Protein AF-A0ABD5DFB7-F1 (afdb_monomer)

Structure (mmCIF, N/CA/C/O backbone):
data_AF-A0ABD5DFB7-F1
#
_entry.id   AF-A0ABD5DFB7-F1
#
loop_
_atom_site.group_PDB
_atom_site.id
_atom_site.type_symbol
_atom_site.label_atom_id
_atom_site.label_alt_id
_atom_site.label_comp_id
_atom_site.label_asym_id
_atom_site.label_entity_id
_atom_site.label_seq_id
_atom_site.pdbx_PDB_ins_code
_atom_site.Cartn_x
_atom_site.Cartn_y
_atom_site.Cartn_z
_atom_site.occupancy
_atom_site.B_iso_or_equiv
_atom_site.auth_seq_id
_atom_site.auth_comp_id
_atom_site.auth_asym_id
_atom_site.auth_atom_id
_atom_site.pdbx_PDB_model_num
ATOM 1 N N . VAL A 1 1 ? 8.164 -10.646 3.568 1.00 96.62 1 VAL A N 1
ATOM 2 C CA . VAL A 1 1 ? 7.439 -11.155 4.754 1.00 96.62 1 VAL A CA 1
ATOM 3 C C . VAL A 1 1 ? 5.983 -10.719 4.763 1.00 96.62 1 VAL A C 1
ATOM 5 O O . VAL A 1 1 ? 5.147 -11.590 4.908 1.00 96.62 1 VAL A O 1
ATOM 8 N N . LEU A 1 2 ? 5.650 -9.433 4.547 1.00 98.50 2 LEU A N 1
ATOM 9 C CA . LEU A 1 2 ? 4.243 -8.994 4.498 1.00 98.50 2 LEU A CA 1
ATOM 10 C C . LEU A 1 2 ? 3.394 -9.777 3.491 1.00 98.50 2 LEU A C 1
ATOM 12 O O . LEU A 1 2 ? 2.259 -10.087 3.807 1.00 98.50 2 LEU A O 1
ATOM 16 N N . ALA A 1 3 ? 3.952 -10.140 2.331 1.00 98.69 3 ALA A N 1
ATOM 17 C CA . ALA A 1 3 ? 3.268 -10.964 1.334 1.00 98.69 3 ALA A CA 1
ATOM 18 C C . ALA A 1 3 ? 2.626 -12.231 1.935 1.00 98.69 3 ALA A C 1
ATOM 20 O O . ALA A 1 3 ? 1.446 -12.466 1.710 1.00 98.69 3 ALA A O 1
ATOM 21 N N . ASP A 1 4 ? 3.359 -12.992 2.753 1.00 98.69 4 ASP A N 1
ATOM 22 C CA . ASP A 1 4 ? 2.832 -14.210 3.387 1.00 98.69 4 ASP A CA 1
ATOM 23 C C . ASP A 1 4 ? 1.704 -13.886 4.380 1.00 98.69 4 ASP A C 1
ATOM 25 O O . ASP A 1 4 ? 0.659 -14.529 4.377 1.00 98.69 4 ASP A O 1
ATOM 29 N N . GLY A 1 5 ? 1.872 -12.830 5.184 1.00 98.69 5 GLY A N 1
ATOM 30 C CA . GLY A 1 5 ? 0.836 -12.382 6.118 1.00 98.69 5 GLY A CA 1
ATOM 31 C C . GLY A 1 5 ? -0.421 -11.845 5.424 1.00 98.69 5 GLY A C 1
ATOM 32 O O . GLY A 1 5 ? -1.527 -12.064 5.910 1.00 98.69 5 GLY A O 1
ATOM 33 N N . LEU A 1 6 ? -0.271 -11.171 4.280 1.00 98.81 6 LEU A N 1
ATOM 34 C CA . LEU A 1 6 ? -1.382 -10.671 3.467 1.00 98.81 6 LEU A CA 1
ATOM 35 C C . LEU A 1 6 ? -2.148 -11.817 2.800 1.00 98.81 6 LEU A C 1
ATOM 37 O O . LEU A 1 6 ? -3.376 -11.767 2.769 1.00 98.81 6 LEU A O 1
ATOM 41 N N . ILE A 1 7 ? -1.454 -12.872 2.355 1.00 98.81 7 ILE A N 1
ATOM 42 C CA . ILE A 1 7 ? -2.091 -14.105 1.869 1.00 98.81 7 ILE A CA 1
ATOM 43 C C . ILE A 1 7 ? -2.947 -14.723 2.980 1.00 98.81 7 ILE A C 1
ATOM 45 O O . ILE A 1 7 ? -4.131 -14.995 2.764 1.00 98.81 7 ILE A O 1
ATOM 49 N N . ASP A 1 8 ? -2.384 -14.888 4.180 1.00 98.75 8 ASP A N 1
ATOM 50 C CA . ASP A 1 8 ? -3.099 -15.455 5.328 1.00 98.75 8 ASP A CA 1
ATOM 51 C C . ASP A 1 8 ? -4.298 -14.589 5.745 1.00 98.75 8 ASP A C 1
ATOM 53 O O . ASP A 1 8 ? -5.380 -15.117 6.017 1.00 98.75 8 ASP A O 1
ATOM 57 N N . ALA A 1 9 ? -4.135 -13.262 5.755 1.00 98.62 9 ALA A N 1
ATOM 58 C CA . ALA A 1 9 ? -5.211 -12.321 6.048 1.00 98.62 9 ALA A CA 1
ATOM 59 C C . ALA A 1 9 ? -6.323 -12.394 4.994 1.00 98.62 9 ALA A C 1
ATOM 61 O O . ALA A 1 9 ? -7.502 -12.481 5.340 1.00 98.62 9 ALA A O 1
ATOM 62 N N . SER A 1 10 ? -5.961 -12.421 3.709 1.00 98.31 10 SER A N 1
ATOM 63 C CA . SER A 1 10 ? -6.909 -12.519 2.599 1.00 98.31 10 SER A CA 1
ATOM 64 C C . SER A 1 10 ? -7.700 -13.828 2.639 1.00 98.31 10 SER A C 1
ATOM 66 O O . SER A 1 10 ? -8.906 -13.826 2.386 1.00 98.31 10 SER A O 1
ATOM 68 N N . ALA A 1 11 ? -7.067 -14.936 3.039 1.00 98.38 11 ALA A N 1
ATOM 69 C CA . ALA A 1 11 ? -7.721 -16.237 3.168 1.00 98.38 11 ALA A CA 1
ATOM 70 C C . ALA A 1 11 ? -8.872 -16.246 4.195 1.00 98.38 11 ALA A C 1
ATOM 72 O O . ALA A 1 11 ? -9.802 -17.045 4.063 1.00 98.38 11 ALA A O 1
ATOM 73 N N . GLN A 1 12 ? -8.857 -15.340 5.182 1.00 98.38 12 GLN 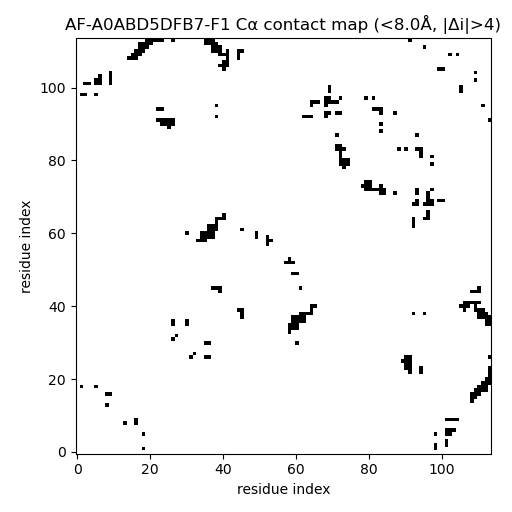A N 1
ATOM 74 C CA . GLN A 1 12 ? -9.945 -15.191 6.158 1.00 98.38 12 GLN A CA 1
ATOM 75 C C . GLN A 1 12 ? -11.182 -14.479 5.592 1.00 98.38 12 GLN A C 1
ATOM 77 O O . GLN A 1 12 ? -12.217 -14.447 6.258 1.00 98.38 12 GLN A O 1
ATOM 82 N N . LYS A 1 13 ? -11.094 -13.904 4.383 1.00 97.38 13 LYS A N 1
ATOM 83 C CA . LYS A 1 13 ? -12.142 -13.078 3.758 1.00 97.38 13 LYS A CA 1
ATOM 84 C C . LYS A 1 13 ? -12.712 -12.007 4.709 1.00 97.38 13 LYS A C 1
ATOM 86 O O . LYS A 1 13 ? -13.933 -11.929 4.870 1.00 97.38 13 LYS A O 1
ATOM 91 N N . PRO A 1 14 ? -11.857 -11.214 5.382 1.00 98.06 14 PRO A N 1
ATOM 92 C CA . PRO A 1 14 ? -12.323 -10.193 6.307 1.00 98.06 14 PRO A CA 1
ATOM 93 C C . PRO A 1 14 ? -12.992 -9.040 5.549 1.00 98.06 14 PRO A C 1
ATOM 95 O O . PRO A 1 14 ? -12.770 -8.844 4.356 1.00 98.06 14 PRO A O 1
ATOM 98 N N . GLU A 1 15 ? -13.773 -8.234 6.266 1.00 96.81 15 GLU A N 1
ATOM 99 C CA . GLU A 1 15 ? -14.295 -6.967 5.731 1.00 96.81 15 GLU A CA 1
ATOM 100 C C . GLU A 1 15 ? -13.171 -5.942 5.492 1.00 96.81 15 GLU A C 1
ATOM 102 O O . GLU A 1 15 ? -13.272 -5.096 4.607 1.00 96.81 15 GLU A O 1
ATOM 107 N N . LEU A 1 16 ? -12.102 -6.014 6.293 1.00 98.19 16 LEU A N 1
ATOM 108 C CA . LEU A 1 16 ? -11.024 -5.035 6.323 1.00 98.19 16 LEU A CA 1
ATOM 109 C C . LEU A 1 16 ? -9.676 -5.701 6.627 1.00 98.19 16 LEU A C 1
ATOM 111 O O . LEU A 1 16 ? -9.550 -6.448 7.596 1.00 98.19 16 LEU A O 1
ATOM 115 N N . ILE A 1 17 ? -8.664 -5.365 5.831 1.00 98.81 17 ILE A N 1
ATOM 116 C CA . ILE A 1 17 ? -7.249 -5.679 6.035 1.00 98.81 17 ILE A CA 1
ATOM 117 C C . ILE A 1 17 ? -6.494 -4.360 6.202 1.00 98.81 17 ILE A C 1
ATOM 119 O O . ILE A 1 17 ? -6.581 -3.476 5.351 1.00 98.81 17 ILE A O 1
ATOM 123 N N . ILE A 1 18 ? -5.735 -4.238 7.288 1.00 98.81 18 ILE A N 1
ATOM 124 C CA . ILE A 1 18 ? -4.797 -3.134 7.506 1.00 98.81 18 ILE A CA 1
ATOM 125 C C . ILE A 1 18 ? -3.430 -3.750 7.761 1.00 98.81 18 ILE A C 1
ATOM 127 O O . ILE A 1 18 ? -3.281 -4.543 8.693 1.00 98.81 18 ILE A O 1
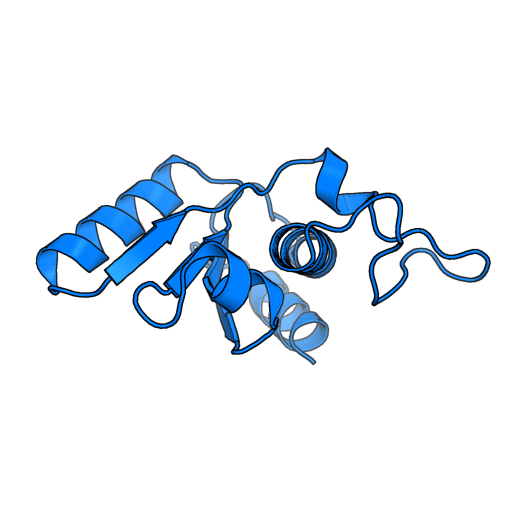ATOM 131 N N . ASP A 1 19 ? -2.443 -3.375 6.959 1.00 98.81 19 ASP A N 1
ATOM 132 C CA . ASP A 1 19 ? -1.046 -3.697 7.217 1.00 98.81 19 ASP A CA 1
ATOM 133 C C . ASP A 1 19 ? -0.222 -2.424 7.438 1.00 98.81 19 ASP A C 1
ATOM 135 O O . ASP A 1 19 ? -0.537 -1.355 6.913 1.00 98.81 19 ASP A O 1
ATOM 139 N N . ALA A 1 20 ? 0.811 -2.541 8.271 1.00 98.69 20 ALA A N 1
ATOM 140 C CA . ALA A 1 20 ? 1.692 -1.442 8.636 1.00 98.69 20 ALA A CA 1
ATOM 141 C C . ALA A 1 20 ? 3.144 -1.923 8.667 1.00 98.69 20 ALA A C 1
ATOM 143 O O . ALA A 1 20 ? 3.445 -2.958 9.274 1.00 98.69 20 ALA A O 1
ATOM 144 N N . ALA A 1 21 ? 4.052 -1.181 8.038 1.00 98.19 21 ALA A N 1
ATOM 145 C CA . ALA A 1 21 ? 5.474 -1.495 8.055 1.00 98.19 21 ALA A CA 1
ATOM 146 C C . ALA A 1 21 ? 6.320 -0.271 7.734 1.00 98.19 21 ALA A C 1
ATOM 148 O O . ALA A 1 21 ? 6.024 0.426 6.784 1.00 98.19 21 ALA A O 1
ATOM 149 N N . THR A 1 22 ? 7.449 -0.108 8.427 1.00 97.50 22 THR A N 1
ATOM 150 C CA . THR A 1 22 ? 8.486 0.887 8.106 1.00 97.50 22 THR A CA 1
ATOM 151 C C . THR A 1 22 ? 9.253 0.494 6.836 1.00 97.50 22 THR A C 1
ATOM 153 O O . THR A 1 22 ? 10.433 0.132 6.873 1.00 97.5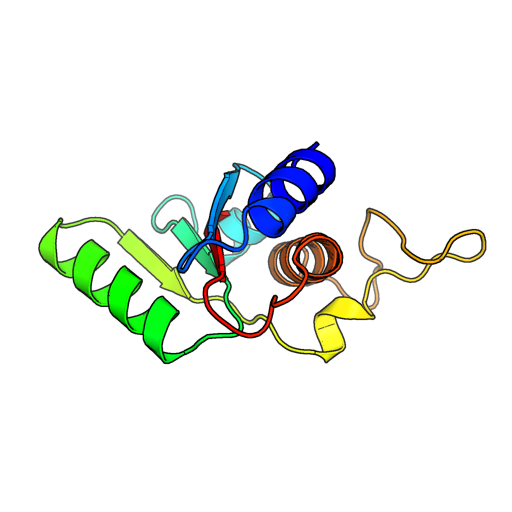0 22 THR A O 1
ATOM 156 N N . LEU A 1 23 ? 8.553 0.481 5.705 1.00 94.25 23 LEU A N 1
ATOM 157 C CA . LEU A 1 23 ? 8.910 -0.304 4.532 1.00 94.25 23 LEU A CA 1
ATOM 158 C C . LEU A 1 23 ? 9.913 0.418 3.637 1.00 94.25 23 LEU A C 1
ATOM 160 O O . LEU A 1 23 ? 10.876 -0.204 3.177 1.00 94.25 23 LEU A O 1
ATOM 164 N N . THR A 1 24 ? 9.722 1.715 3.383 1.00 95.88 24 THR A N 1
ATOM 165 C CA . THR A 1 24 ? 10.543 2.442 2.411 1.00 95.88 24 THR A CA 1
ATOM 166 C C . THR A 1 24 ? 11.147 3.743 2.941 1.00 95.88 24 THR A C 1
ATOM 168 O O . THR A 1 24 ? 10.569 4.516 3.699 1.00 95.88 24 THR A O 1
ATOM 171 N N . GLY A 1 25 ? 12.357 4.058 2.466 1.00 96.31 25 GLY A N 1
ATOM 172 C CA . GLY A 1 25 ? 12.918 5.407 2.611 1.00 96.31 25 GLY A CA 1
ATOM 173 C C . GLY A 1 25 ? 12.206 6.452 1.738 1.00 96.31 25 GLY A C 1
ATOM 174 O O . GLY A 1 25 ? 12.328 7.653 1.987 1.00 96.31 25 GLY A O 1
ATOM 175 N N . ALA A 1 26 ? 11.466 6.006 0.719 1.00 97.81 26 ALA A N 1
ATOM 176 C CA . ALA A 1 26 ? 10.754 6.870 -0.213 1.00 97.81 26 ALA A CA 1
ATOM 177 C C . ALA A 1 26 ? 9.562 7.572 0.454 1.00 97.81 26 ALA A C 1
ATOM 179 O O . ALA A 1 26 ? 9.389 8.768 0.228 1.00 97.81 26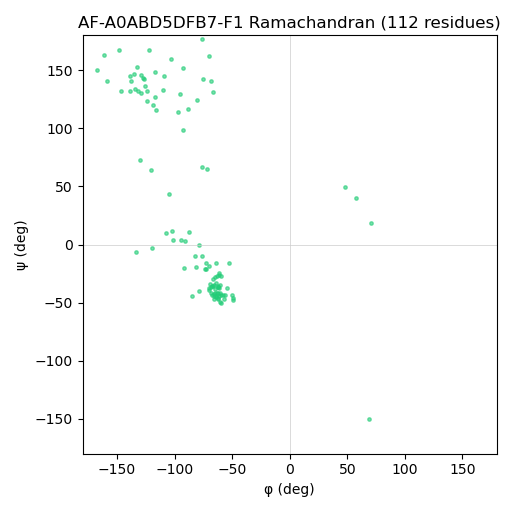 ALA A O 1
ATOM 180 N N . ALA A 1 27 ? 8.815 6.886 1.328 1.00 97.81 27 ALA A N 1
ATOM 181 C CA . ALA A 1 27 ? 7.752 7.504 2.126 1.00 97.81 27 ALA A CA 1
ATOM 182 C C . ALA A 1 27 ? 8.291 8.676 2.963 1.00 97.81 27 ALA A C 1
ATOM 184 O O . ALA A 1 27 ? 7.780 9.791 2.874 1.00 97.81 27 ALA A O 1
ATOM 185 N N . LYS A 1 28 ? 9.426 8.477 3.647 1.00 97.88 28 LYS A N 1
ATOM 186 C CA . LYS A 1 28 ? 10.102 9.547 4.405 1.00 97.88 28 LYS A CA 1
ATOM 187 C C . LYS A 1 28 ? 10.614 10.690 3.535 1.00 97.88 28 LYS A C 1
ATOM 189 O O . LYS A 1 28 ? 10.638 11.836 3.963 1.00 97.88 28 LYS A O 1
ATOM 194 N N . THR A 1 29 ? 11.039 10.397 2.309 1.00 98.31 29 THR A N 1
ATOM 195 C CA . THR A 1 29 ? 11.459 11.441 1.361 1.00 98.31 29 THR A CA 1
ATOM 196 C C . THR A 1 29 ? 10.264 12.278 0.896 1.00 98.31 29 THR A C 1
ATOM 198 O O . THR A 1 29 ? 10.414 13.474 0.669 1.00 98.31 29 THR A O 1
ATOM 201 N N . ALA A 1 30 ? 9.082 11.669 0.770 1.00 98.12 30 ALA A N 1
ATOM 202 C CA . ALA A 1 30 ? 7.857 12.349 0.360 1.00 98.12 30 ALA A CA 1
ATOM 203 C C . ALA A 1 30 ? 7.202 13.151 1.496 1.00 98.12 30 ALA A C 1
ATOM 205 O O . ALA A 1 30 ? 6.701 14.246 1.249 1.00 98.12 30 ALA A O 1
ATOM 206 N N . LEU A 1 31 ? 7.192 12.609 2.717 1.00 98.44 31 LEU A N 1
ATOM 207 C CA . LEU A 1 31 ? 6.376 13.113 3.830 1.00 98.44 31 LEU A CA 1
ATOM 208 C C . LEU A 1 31 ? 7.181 13.577 5.053 1.00 98.44 31 LEU A C 1
ATOM 210 O O . LEU A 1 31 ? 6.598 14.056 6.024 1.00 98.44 31 LEU A O 1
ATOM 214 N N . GLY A 1 32 ? 8.506 13.431 5.036 1.00 98.12 32 GLY A N 1
ATOM 215 C CA . GLY A 1 32 ? 9.329 13.614 6.229 1.00 98.12 32 GLY A CA 1
ATOM 216 C C . GLY A 1 32 ? 9.090 12.505 7.255 1.00 98.12 32 GLY A C 1
ATOM 217 O O . GLY A 1 32 ? 8.764 11.374 6.906 1.00 98.12 32 GLY A O 1
ATOM 218 N N . ASN A 1 33 ? 9.260 12.836 8.534 1.00 97.81 33 ASN A N 1
ATOM 219 C CA . ASN A 1 33 ? 8.832 11.972 9.644 1.00 97.81 33 ASN A CA 1
ATOM 220 C C . ASN A 1 33 ? 7.516 12.474 10.261 1.00 97.81 33 ASN A C 1
ATOM 222 O O . ASN A 1 33 ? 7.152 12.058 11.357 1.00 97.81 33 ASN A O 1
ATOM 226 N N . ASP A 1 34 ? 6.857 13.418 9.588 1.00 98.12 34 ASP A N 1
ATOM 227 C CA . ASP A 1 34 ? 5.745 14.187 10.135 1.00 98.12 34 ASP A CA 1
ATOM 228 C C . ASP A 1 34 ? 4.387 13.535 9.840 1.00 98.12 34 ASP A C 1
ATOM 230 O O . ASP A 1 34 ? 3.422 13.834 10.534 1.00 98.12 34 ASP A O 1
ATOM 234 N N . TYR A 1 35 ? 4.308 12.646 8.838 1.00 98.75 35 TYR A N 1
ATOM 235 C CA . TYR A 1 35 ? 3.093 11.916 8.458 1.00 98.75 35 TYR A CA 1
ATOM 236 C C . TYR A 1 35 ? 3.399 10.451 8.129 1.00 98.75 35 TYR A C 1
ATOM 238 O O . TYR A 1 35 ? 4.411 10.152 7.493 1.00 98.75 35 TYR A O 1
ATOM 246 N N . HIS A 1 36 ? 2.471 9.556 8.467 1.00 98.81 36 HIS A N 1
ATOM 247 C CA . HIS A 1 36 ? 2.419 8.202 7.915 1.00 98.81 36 HIS A CA 1
ATOM 248 C C . HIS A 1 36 ? 1.887 8.208 6.476 1.00 98.81 36 HIS A C 1
ATOM 250 O O . HIS A 1 36 ? 0.959 8.962 6.154 1.00 98.81 36 HIS A O 1
ATOM 256 N N . ALA A 1 37 ? 2.441 7.355 5.611 1.00 98.88 37 ALA A N 1
ATOM 257 C CA . ALA A 1 37 ? 1.985 7.240 4.231 1.00 98.88 37 ALA A CA 1
ATOM 258 C C . ALA A 1 37 ? 0.843 6.225 4.116 1.00 98.88 37 ALA A C 1
ATOM 260 O O . ALA A 1 37 ? 1.026 5.035 4.351 1.00 98.88 37 ALA A O 1
ATOM 261 N N . LEU A 1 38 ? -0.336 6.696 3.708 1.00 98.94 38 LEU A N 1
ATOM 262 C CA . LEU A 1 38 ? -1.507 5.855 3.463 1.00 98.94 38 LEU A CA 1
ATOM 263 C C . LEU A 1 38 ? -1.614 5.480 1.981 1.00 98.94 38 LEU A C 1
ATOM 265 O O . LEU A 1 38 ? -1.654 6.361 1.118 1.00 98.94 38 LEU A O 1
ATOM 269 N N . PHE A 1 39 ? -1.784 4.190 1.699 1.00 98.94 39 PHE A N 1
ATOM 270 C CA . PHE A 1 39 ? -2.060 3.659 0.366 1.00 98.94 39 PHE A CA 1
ATOM 271 C C . PHE A 1 39 ? -3.322 2.796 0.370 1.00 98.94 39 PHE A C 1
ATOM 273 O O . PHE A 1 39 ? -3.534 1.978 1.262 1.00 98.94 39 PHE A O 1
ATOM 280 N N . SER A 1 40 ? -4.167 2.974 -0.646 1.00 98.81 40 SER A N 1
ATOM 281 C CA . SER A 1 40 ? -5.338 2.126 -0.886 1.00 98.81 40 SER A CA 1
ATOM 282 C C . SER A 1 40 ? -5.925 2.385 -2.271 1.00 98.81 40 SER A C 1
ATOM 284 O O . SER A 1 40 ? -5.857 3.518 -2.763 1.00 98.81 40 SER A O 1
ATOM 286 N N . PHE A 1 41 ? -6.540 1.358 -2.856 1.00 98.75 41 PHE A N 1
ATOM 287 C CA . PHE A 1 41 ? -7.443 1.481 -4.005 1.00 98.75 41 PHE A CA 1
ATOM 288 C C . PHE A 1 41 ? -8.871 1.892 -3.595 1.00 98.75 41 PHE A C 1
ATOM 290 O O . PHE A 1 41 ? -9.623 2.399 -4.423 1.00 98.75 41 PHE A O 1
ATOM 297 N N . ASP A 1 42 ? -9.236 1.713 -2.324 1.00 98.62 42 ASP A N 1
ATOM 298 C CA . ASP A 1 42 ? -10.565 1.996 -1.786 1.00 98.62 42 ASP A CA 1
ATOM 299 C C . ASP A 1 42 ? -10.623 3.425 -1.226 1.00 98.62 42 ASP A C 1
ATOM 301 O O . ASP A 1 42 ? -10.187 3.714 -0.107 1.00 98.62 42 ASP A O 1
ATOM 305 N N . ASP A 1 43 ? -11.163 4.349 -2.023 1.00 98.56 43 ASP A N 1
ATOM 306 C CA . ASP A 1 43 ? -11.278 5.762 -1.649 1.00 98.56 43 ASP A CA 1
ATOM 307 C C . ASP A 1 43 ? -12.148 5.984 -0.408 1.00 98.56 43 ASP A C 1
ATOM 309 O O . ASP A 1 43 ? -11.845 6.850 0.419 1.00 98.56 43 ASP A O 1
ATOM 313 N N . ALA A 1 44 ? -13.231 5.218 -0.263 1.00 98.50 44 ALA A N 1
ATOM 314 C CA . ALA A 1 44 ? -14.141 5.367 0.864 1.00 98.50 44 ALA A CA 1
ATOM 315 C C . ALA A 1 44 ? -13.447 4.951 2.163 1.00 98.50 44 ALA A C 1
ATOM 317 O O . ALA A 1 44 ? -13.529 5.656 3.172 1.00 98.50 44 ALA A O 1
ATOM 318 N N . LEU A 1 45 ? -12.719 3.838 2.126 1.00 98.38 45 LEU A N 1
ATOM 319 C CA . LEU A 1 45 ? -11.963 3.341 3.264 1.00 98.38 45 LEU A CA 1
ATOM 320 C C . LEU A 1 45 ? -10.769 4.238 3.615 1.00 98.38 45 LEU A C 1
ATOM 322 O O . LEU A 1 45 ? -10.557 4.531 4.792 1.00 98.38 45 LEU A O 1
ATOM 326 N N . ALA A 1 46 ? -10.035 4.738 2.619 1.00 98.75 46 ALA A N 1
ATOM 327 C CA . ALA A 1 46 ? -8.939 5.674 2.854 1.00 98.75 46 ALA A CA 1
ATOM 328 C C . ALA A 1 46 ? -9.431 6.955 3.547 1.00 98.75 46 ALA A C 1
ATOM 330 O O . ALA A 1 46 ? -8.834 7.405 4.523 1.00 98.75 46 ALA A O 1
ATOM 331 N N . ASN A 1 47 ? -10.565 7.506 3.103 1.00 98.75 47 ASN A N 1
ATOM 332 C CA . ASN A 1 47 ? -11.168 8.684 3.728 1.00 98.75 47 ASN A CA 1
ATOM 333 C C . ASN A 1 47 ? -11.654 8.409 5.158 1.00 98.75 47 ASN A C 1
ATOM 335 O O . ASN A 1 47 ? -11.540 9.286 6.013 1.00 98.75 47 ASN A O 1
ATOM 339 N N . ARG A 1 48 ? -12.153 7.196 5.444 1.00 98.75 48 ARG A N 1
ATOM 340 C CA . ARG A 1 48 ? -12.492 6.784 6.817 1.00 98.75 48 ARG A CA 1
ATOM 341 C C . ARG A 1 48 ? -11.262 6.797 7.722 1.00 98.75 48 ARG A C 1
ATOM 343 O O . ARG A 1 48 ? -11.357 7.334 8.821 1.00 98.75 48 ARG A O 1
ATOM 350 N N . LEU A 1 49 ? -10.120 6.274 7.263 1.00 98.75 49 LEU A N 1
ATOM 351 C CA . LEU A 1 49 ? -8.884 6.313 8.051 1.00 98.75 49 LEU A CA 1
ATOM 352 C C . LEU A 1 49 ? -8.410 7.750 8.281 1.00 98.75 49 LEU A C 1
ATOM 354 O O . LEU A 1 49 ? -8.073 8.094 9.407 1.00 98.75 49 LEU A O 1
ATOM 358 N N . LEU A 1 50 ? -8.424 8.607 7.255 1.00 98.81 50 LEU A N 1
ATOM 359 C CA . LEU A 1 50 ? -8.012 10.010 7.406 1.00 98.81 50 LEU A CA 1
ATOM 360 C C . LEU A 1 50 ? -8.913 10.781 8.383 1.00 98.81 50 LEU A C 1
ATOM 362 O O . LEU A 1 50 ? -8.422 11.598 9.159 1.00 98.81 50 LEU A O 1
ATOM 366 N N . ALA A 1 51 ? -10.218 10.495 8.390 1.00 98.81 51 ALA A N 1
ATOM 367 C CA . ALA A 1 51 ? -11.139 11.056 9.374 1.00 98.81 51 ALA A CA 1
ATOM 368 C C . ALA A 1 51 ? -10.820 10.572 10.800 1.00 98.81 51 ALA A C 1
ATOM 370 O O . ALA A 1 51 ? -10.833 11.375 11.733 1.00 98.81 51 ALA A O 1
ATOM 371 N N . SER A 1 52 ? -10.496 9.284 10.971 1.00 98.81 52 SER A N 1
ATOM 372 C CA . SER A 1 52 ? -10.040 8.738 12.255 1.00 98.81 52 SER A CA 1
ATOM 373 C C . SER A 1 52 ? -8.731 9.379 12.713 1.00 98.81 52 SER A C 1
ATOM 375 O O . SER A 1 52 ? -8.657 9.843 13.843 1.00 98.81 52 SER A O 1
ATOM 377 N N . ALA A 1 53 ? -7.739 9.499 11.830 1.00 98.69 53 ALA A N 1
ATOM 378 C CA . ALA A 1 53 ? -6.466 10.152 12.124 1.00 98.69 53 ALA A CA 1
ATOM 379 C C . ALA A 1 53 ? -6.667 11.598 12.610 1.00 98.69 53 ALA A C 1
ATOM 381 O O . ALA A 1 53 ? -6.096 12.008 13.618 1.00 98.69 53 ALA A O 1
ATOM 382 N N . GLN A 1 54 ? -7.557 12.354 11.957 1.00 98.50 54 GLN A N 1
ATOM 383 C CA . GLN A 1 54 ? -7.901 13.708 12.390 1.00 98.50 54 GLN A CA 1
ATOM 384 C C . GLN A 1 54 ? -8.560 13.737 13.779 1.00 98.50 54 GLN A C 1
ATOM 386 O O . GLN A 1 54 ? -8.250 14.620 14.577 1.00 98.50 54 GLN A O 1
ATOM 391 N N . ALA A 1 55 ? -9.472 12.804 14.068 1.00 98.75 55 ALA A N 1
ATOM 392 C CA . ALA A 1 55 ? -10.153 12.724 15.361 1.00 98.75 55 ALA A CA 1
ATOM 393 C C . ALA A 1 55 ? -9.200 12.345 16.508 1.00 98.75 55 ALA A C 1
ATOM 395 O O . ALA A 1 55 ? -9.333 12.877 17.609 1.00 98.75 55 ALA A O 1
ATOM 396 N N . GLU A 1 56 ? -8.222 11.481 16.229 1.00 98.75 56 GLU A N 1
ATOM 397 C CA . GLU A 1 56 ? -7.228 10.996 17.196 1.00 98.75 56 GLU A CA 1
ATOM 398 C C . GLU A 1 56 ? -5.953 11.856 17.248 1.00 98.75 56 GLU A C 1
ATOM 400 O O . GLU A 1 56 ? -5.031 11.567 18.009 1.00 98.75 56 GLU A O 1
ATOM 405 N N . ASN A 1 57 ? -5.902 12.952 16.481 1.00 98.31 57 ASN A N 1
ATOM 406 C CA . ASN A 1 57 ? -4.751 13.854 16.397 1.00 98.31 57 ASN A CA 1
ATOM 407 C C . ASN A 1 57 ? -3.448 13.142 15.959 1.00 98.31 57 ASN A C 1
ATOM 409 O O . ASN A 1 57 ? -2.359 13.445 16.452 1.00 98.31 57 ASN A O 1
ATOM 413 N N . GLU A 1 58 ? -3.567 12.219 15.002 1.00 98.62 58 GLU A N 1
ATOM 414 C CA . GLU A 1 58 ? -2.454 11.543 14.331 1.00 98.62 58 GLU A CA 1
ATOM 415 C C . GLU A 1 58 ? -2.311 12.022 12.880 1.00 98.62 58 GLU A C 1
ATOM 417 O O . GLU A 1 58 ? -3.286 12.328 12.190 1.00 98.62 58 GLU A O 1
ATOM 422 N N . ALA A 1 59 ? -1.073 12.098 12.394 1.00 98.56 59 ALA A N 1
ATOM 423 C CA . ALA A 1 59 ? -0.765 12.663 11.088 1.00 98.56 59 ALA A CA 1
ATOM 424 C C . ALA A 1 59 ? -0.628 11.568 10.019 1.00 98.56 59 ALA A C 1
ATOM 426 O O . ALA A 1 59 ? 0.306 10.768 10.032 1.00 98.56 59 ALA A O 1
ATOM 427 N N . PHE A 1 60 ? -1.546 11.569 9.053 1.00 98.81 60 PHE A N 1
ATOM 428 C CA . PHE A 1 60 ? -1.529 10.684 7.888 1.00 98.81 60 PHE A CA 1
ATOM 429 C C . PHE A 1 60 ? -1.662 11.495 6.602 1.00 98.81 60 PHE A C 1
ATOM 431 O O . PHE A 1 60 ? -2.418 12.466 6.545 1.00 98.81 60 PHE A O 1
ATOM 438 N N . TRP A 1 61 ? -0.963 11.073 5.550 1.00 98.88 61 TRP A N 1
ATOM 439 C CA . TRP A 1 61 ? -1.126 11.626 4.211 1.00 98.88 61 TRP A CA 1
ATOM 440 C C . TRP A 1 61 ? -1.275 10.508 3.188 1.00 98.88 61 TRP A C 1
ATOM 442 O O . TRP A 1 61 ? -0.498 9.552 3.165 1.00 98.88 61 TRP A O 1
ATOM 452 N N . ARG A 1 62 ? -2.274 10.624 2.310 1.00 98.81 62 ARG A N 1
ATOM 453 C CA . ARG A 1 62 ? -2.508 9.622 1.268 1.00 98.81 62 ARG A CA 1
ATOM 454 C C . ARG A 1 62 ? -1.562 9.837 0.092 1.00 98.81 62 ARG A C 1
ATOM 456 O O . ARG A 1 62 ? -1.551 10.911 -0.509 1.00 98.81 62 ARG A O 1
ATOM 463 N N . LEU A 1 63 ? -0.804 8.801 -0.256 1.00 98.88 63 LEU A N 1
ATOM 464 C CA . LEU A 1 63 ? 0.053 8.768 -1.438 1.00 98.88 63 LEU A CA 1
ATOM 465 C C . LEU A 1 63 ? -0.589 7.936 -2.566 1.00 98.88 63 LEU A C 1
ATOM 467 O O . LEU A 1 63 ? -1.495 7.136 -2.315 1.00 98.88 63 LEU A O 1
ATOM 471 N N . PRO A 1 64 ? -0.169 8.128 -3.833 1.00 98.69 64 PRO A N 1
ATOM 472 C CA . PRO A 1 64 ? -0.800 7.455 -4.964 1.00 98.69 64 PRO A CA 1
ATOM 473 C C . PRO A 1 64 ? -0.580 5.937 -4.951 1.00 98.69 64 PRO A C 1
ATOM 475 O O . PRO A 1 64 ? 0.555 5.468 -4.872 1.00 98.69 64 PRO A O 1
ATOM 478 N N . LEU A 1 65 ? -1.665 5.185 -5.134 1.00 98.81 65 LEU A N 1
ATOM 479 C CA . LEU A 1 65 ? -1.682 3.773 -5.515 1.00 98.81 65 LEU A CA 1
ATOM 480 C C . LEU A 1 65 ? -2.733 3.605 -6.616 1.00 98.81 65 LEU A C 1
ATOM 482 O O . LEU A 1 65 ? -3.816 4.172 -6.542 1.00 98.81 65 LEU A O 1
ATOM 486 N N . ALA A 1 66 ? -2.380 2.888 -7.675 1.00 98.62 66 ALA A N 1
ATOM 487 C CA . ALA A 1 66 ? -3.187 2.750 -8.883 1.00 98.62 66 ALA A CA 1
ATOM 488 C C . ALA A 1 66 ? -2.720 1.526 -9.672 1.00 98.62 66 ALA A C 1
ATOM 490 O O . ALA A 1 66 ? -1.587 1.078 -9.485 1.00 98.62 66 ALA A O 1
ATOM 491 N N . GLU A 1 67 ? -3.548 1.046 -10.601 1.00 98.56 67 GLU A N 1
ATOM 492 C CA . GLU A 1 67 ? -3.310 -0.187 -11.366 1.00 98.56 67 GLU A CA 1
ATOM 493 C C . GLU A 1 67 ? -1.926 -0.260 -12.006 1.00 98.56 67 GLU A C 1
ATOM 495 O O . GLU A 1 67 ? -1.239 -1.274 -11.922 1.00 98.56 67 GLU A O 1
ATOM 500 N N . PHE A 1 68 ? -1.464 0.836 -12.604 1.00 98.31 68 PHE A N 1
ATOM 501 C CA . PHE A 1 68 ? -0.175 0.836 -13.282 1.00 98.31 68 PHE A CA 1
ATOM 502 C C . PHE A 1 68 ? 1.003 0.580 -12.329 1.00 98.31 68 PHE A C 1
ATOM 504 O O . PHE A 1 68 ? 1.995 0.010 -12.770 1.00 98.31 68 PHE A O 1
ATOM 511 N N . HIS A 1 69 ? 0.898 0.913 -11.035 1.00 98.56 69 HIS A N 1
ATOM 512 C CA . HIS A 1 69 ? 1.956 0.648 -10.053 1.00 98.56 69 HIS A CA 1
ATOM 513 C C . HIS A 1 69 ? 2.196 -0.854 -9.846 1.00 98.56 69 HIS A C 1
ATOM 515 O O . HIS A 1 69 ? 3.327 -1.256 -9.583 1.00 98.56 69 HIS A O 1
ATOM 521 N N . ARG A 1 70 ? 1.173 -1.700 -10.046 1.00 98.56 70 ARG A N 1
ATOM 522 C CA . ARG A 1 70 ? 1.292 -3.170 -9.980 1.00 98.56 70 ARG A CA 1
ATOM 523 C C . ARG A 1 70 ? 2.260 -3.730 -11.020 1.00 98.56 70 ARG A C 1
ATOM 525 O O . ARG A 1 70 ? 2.849 -4.782 -10.794 1.00 98.56 70 ARG A O 1
ATOM 532 N N . ASN A 1 71 ? 2.441 -3.013 -12.130 1.00 97.62 71 ASN A N 1
ATOM 533 C CA . ASN A 1 71 ? 3.276 -3.411 -13.265 1.00 97.62 71 ASN A CA 1
ATOM 534 C C . ASN A 1 71 ? 4.646 -2.707 -13.285 1.00 97.62 71 ASN A C 1
ATOM 536 O O . ASN A 1 71 ? 5.418 -2.884 -14.224 1.00 97.62 71 ASN A O 1
ATOM 540 N N . GLN A 1 72 ? 4.968 -1.902 -12.269 1.00 98.25 72 GLN A N 1
ATOM 541 C CA . GLN A 1 72 ? 6.216 -1.128 -12.206 1.00 98.25 72 GLN A CA 1
ATOM 542 C C . GLN A 1 72 ? 7.397 -1.893 -11.581 1.00 98.25 72 GLN A C 1
ATOM 544 O O . GLN A 1 72 ? 8.451 -1.304 -11.335 1.00 98.25 72 GLN A O 1
ATOM 549 N N . LEU A 1 73 ? 7.255 -3.207 -11.364 1.00 97.69 73 LEU A N 1
ATOM 550 C CA . LEU A 1 73 ? 8.305 -4.084 -10.831 1.00 97.69 73 LEU A CA 1
ATOM 551 C C . LEU A 1 73 ? 8.643 -5.227 -11.807 1.00 97.69 73 LEU A C 1
ATOM 553 O O . LEU A 1 73 ? 8.408 -6.397 -11.498 1.00 97.69 73 LEU A O 1
ATOM 557 N N . PRO A 1 74 ? 9.178 -4.916 -13.003 1.00 96.75 74 PRO A N 1
ATOM 558 C CA . PRO A 1 74 ? 9.481 -5.928 -14.007 1.00 96.75 74 PRO A CA 1
ATOM 559 C C . PRO A 1 74 ? 10.642 -6.832 -13.574 1.00 96.75 74 PRO A C 1
ATOM 561 O O . PRO A 1 74 ? 11.659 -6.368 -13.046 1.00 96.75 74 PRO A O 1
ATOM 564 N N . SER A 1 75 ? 10.516 -8.126 -13.865 1.00 97.44 75 SER A N 1
ATOM 565 C CA . SER A 1 75 ? 11.576 -9.127 -13.727 1.00 97.44 75 SER A CA 1
ATOM 566 C C . SER A 1 75 ? 11.758 -9.879 -15.046 1.00 97.44 75 SER A C 1
ATOM 568 O O . SER A 1 75 ? 10.795 -10.163 -15.749 1.00 97.44 75 SER A O 1
ATOM 570 N N . ASN A 1 76 ? 13.006 -10.211 -15.386 1.00 97.88 76 ASN A N 1
ATOM 571 C CA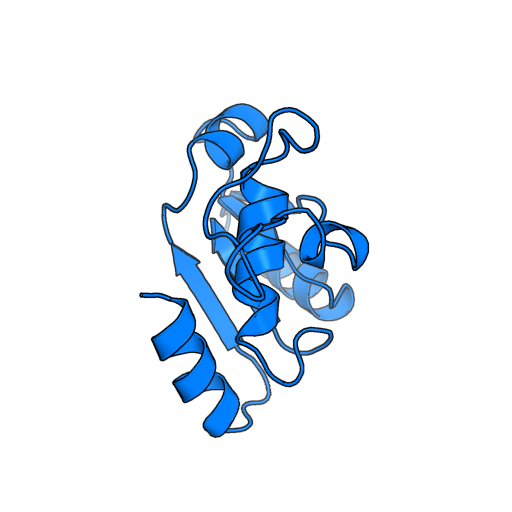 . ASN A 1 76 ? 13.323 -11.010 -16.577 1.00 97.88 76 ASN A CA 1
ATOM 572 C C . ASN A 1 76 ? 13.171 -12.523 -16.338 1.00 97.88 76 ASN A C 1
ATOM 574 O O . ASN A 1 76 ? 13.285 -13.300 -17.283 1.00 97.88 76 ASN A O 1
ATOM 578 N N . PHE A 1 77 ? 12.989 -12.945 -15.082 1.00 98.19 77 PHE A N 1
ATOM 579 C CA . PHE A 1 77 ? 13.094 -14.352 -14.670 1.00 98.19 77 PHE A CA 1
ATOM 580 C C . PHE A 1 77 ? 11.942 -14.833 -13.777 1.00 98.19 77 PHE A C 1
ATOM 582 O O . PHE A 1 77 ? 11.893 -16.014 -13.445 1.00 98.19 77 PHE A O 1
ATOM 589 N N . ALA A 1 78 ? 11.050 -13.938 -13.358 1.00 98.25 78 ALA A N 1
ATOM 590 C CA . ALA A 1 78 ? 9.915 -14.235 -12.490 1.00 98.25 78 ALA A CA 1
ATOM 591 C C . ALA A 1 78 ? 8.749 -13.302 -12.825 1.00 98.25 78 ALA A C 1
ATOM 593 O O . ALA A 1 78 ? 8.949 -12.297 -13.506 1.00 98.25 78 ALA A O 1
ATOM 594 N N . ASP A 1 79 ? 7.560 -13.602 -12.308 1.00 97.81 79 ASP A N 1
ATOM 595 C CA . ASP A 1 79 ? 6.367 -12.782 -12.549 1.00 97.81 79 ASP A CA 1
ATOM 596 C C . ASP A 1 79 ? 6.517 -11.355 -11.998 1.00 97.81 79 ASP A C 1
ATOM 598 O O . ASP A 1 79 ? 6.059 -10.395 -12.613 1.00 97.81 79 ASP A O 1
ATOM 602 N N . LEU A 1 80 ? 7.199 -11.207 -10.856 1.00 97.94 80 LEU A N 1
ATOM 603 C CA . LEU A 1 80 ? 7.414 -9.930 -10.178 1.00 97.94 80 LEU A CA 1
ATOM 604 C C . LEU A 1 80 ? 8.862 -9.785 -9.712 1.00 97.94 80 LEU A C 1
ATOM 606 O O . LEU A 1 80 ? 9.512 -10.750 -9.304 1.00 97.94 80 LEU A O 1
ATOM 610 N N . ASN A 1 81 ? 9.352 -8.550 -9.730 1.00 98.19 81 ASN A N 1
ATOM 611 C CA . ASN A 1 81 ? 10.545 -8.146 -8.996 1.00 98.19 81 ASN A CA 1
ATOM 612 C C . ASN A 1 81 ? 10.146 -7.606 -7.613 1.00 98.19 81 ASN A C 1
ATOM 614 O O . ASN A 1 81 ? 9.058 -7.062 -7.450 1.00 98.19 81 ASN A O 1
ATOM 618 N N . ASN A 1 82 ? 11.021 -7.727 -6.617 1.00 96.62 82 ASN A N 1
ATOM 619 C CA . ASN A 1 82 ? 10.800 -7.160 -5.283 1.00 96.62 82 ASN A CA 1
ATOM 620 C C . ASN A 1 82 ? 11.440 -5.771 -5.107 1.00 96.62 82 ASN A C 1
ATOM 622 O O . ASN A 1 82 ? 11.429 -5.224 -4.007 1.00 96.62 82 ASN A O 1
ATOM 626 N N . THR A 1 83 ? 12.025 -5.213 -6.168 1.00 96.00 83 THR A N 1
ATOM 627 C CA . THR A 1 83 ? 12.600 -3.866 -6.192 1.00 96.00 83 THR A CA 1
ATOM 628 C C . THR A 1 83 ? 12.153 -3.098 -7.436 1.00 96.00 83 THR A C 1
ATOM 630 O O . THR A 1 83 ? 11.835 -3.691 -8.470 1.00 96.00 83 THR A O 1
ATOM 633 N N . GLY A 1 84 ? 12.117 -1.768 -7.327 1.00 92.56 84 GLY A N 1
ATOM 634 C CA . GLY A 1 84 ? 11.799 -0.863 -8.430 1.00 92.56 84 GLY A CA 1
ATOM 635 C C . GLY A 1 84 ? 12.957 -0.688 -9.420 1.00 92.56 84 GLY A C 1
ATOM 636 O O . GLY A 1 84 ? 14.064 -1.194 -9.231 1.00 92.56 84 GLY A O 1
ATOM 637 N N . SER A 1 85 ? 12.707 0.073 -10.487 1.00 95.12 85 SER A N 1
ATOM 638 C CA . SER A 1 85 ? 13.705 0.410 -11.514 1.00 95.12 85 SER A CA 1
ATOM 639 C C . SER A 1 85 ? 13.876 1.925 -11.649 1.00 95.12 85 SER A C 1
ATOM 641 O O . SER A 1 85 ? 13.042 2.693 -11.178 1.00 95.12 85 SER A O 1
ATOM 643 N N . ALA A 1 86 ? 14.921 2.377 -12.350 1.00 95.31 86 ALA A N 1
ATOM 644 C CA . ALA A 1 86 ? 15.144 3.807 -12.592 1.00 95.31 86 ALA A CA 1
ATOM 645 C C . ALA A 1 86 ? 13.984 4.491 -13.347 1.00 95.31 86 ALA A C 1
ATOM 647 O O . ALA A 1 86 ? 13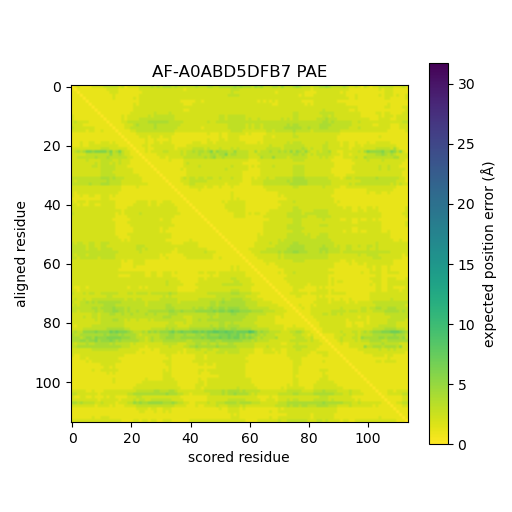.767 5.687 -13.177 1.00 95.31 86 ALA A O 1
ATOM 648 N N . ALA A 1 87 ? 13.225 3.741 -14.156 1.00 97.00 87 ALA A N 1
ATOM 649 C CA . ALA A 1 87 ? 12.049 4.252 -14.859 1.00 97.00 87 ALA A CA 1
ATOM 650 C C . ALA A 1 87 ? 10.848 4.495 -13.924 1.00 97.00 87 ALA A C 1
ATOM 652 O O . ALA A 1 87 ? 9.965 5.284 -14.256 1.00 97.00 87 ALA A O 1
ATOM 653 N N . TYR A 1 88 ? 10.824 3.844 -12.756 1.00 97.00 88 TYR A N 1
ATOM 654 C CA . TYR A 1 88 ? 9.731 3.903 -11.785 1.00 97.00 88 TYR A CA 1
ATOM 655 C C . TYR A 1 88 ? 10.280 4.211 -10.380 1.00 97.00 88 TYR A C 1
ATOM 657 O O . TYR A 1 88 ? 10.327 3.332 -9.521 1.00 97.00 88 TYR A O 1
ATOM 665 N N . PRO A 1 89 ? 10.721 5.459 -10.125 1.00 97.00 89 PRO A N 1
ATOM 666 C CA . PRO A 1 89 ? 11.418 5.820 -8.889 1.00 97.00 89 PRO A CA 1
ATOM 667 C C . PRO A 1 89 ? 10.490 6.033 -7.679 1.00 97.00 89 PRO A C 1
ATOM 669 O O . PRO A 1 89 ? 10.971 6.339 -6.588 1.00 97.00 89 PRO A O 1
ATOM 672 N N . ALA A 1 90 ? 9.169 5.895 -7.843 1.00 98.12 90 ALA A N 1
ATOM 673 C CA . ALA A 1 90 ? 8.175 6.084 -6.785 1.00 98.12 90 ALA A CA 1
ATOM 674 C C . ALA A 1 90 ? 8.144 4.884 -5.817 1.00 98.12 90 ALA A C 1
ATOM 676 O O . ALA A 1 90 ? 7.161 4.150 -5.757 1.00 98.12 90 ALA A O 1
ATOM 677 N N . GLY A 1 91 ? 9.234 4.690 -5.064 1.00 97.81 91 GLY A N 1
ATOM 678 C CA . GLY A 1 91 ? 9.498 3.488 -4.266 1.00 97.81 91 GLY A CA 1
ATOM 679 C C . GLY A 1 91 ? 8.336 3.048 -3.372 1.00 97.81 91 GLY A C 1
ATOM 680 O O . GLY A 1 91 ? 7.970 1.876 -3.399 1.00 97.81 91 GLY A O 1
ATOM 681 N N . ALA A 1 92 ? 7.713 3.985 -2.653 1.00 98.62 92 ALA A N 1
ATOM 682 C CA . ALA A 1 92 ? 6.584 3.698 -1.767 1.00 98.62 92 ALA A CA 1
ATOM 683 C C . ALA A 1 92 ? 5.342 3.220 -2.552 1.00 98.62 92 ALA A C 1
ATOM 685 O O . ALA A 1 92 ? 4.786 2.166 -2.260 1.00 98.62 92 ALA A O 1
ATOM 686 N N . SER A 1 93 ? 4.979 3.907 -3.642 1.00 98.75 93 SER A N 1
ATOM 687 C CA . SER A 1 93 ? 3.871 3.493 -4.516 1.00 98.75 93 SER A CA 1
ATOM 688 C C . SER A 1 93 ? 4.132 2.157 -5.219 1.00 98.75 93 SER A C 1
ATOM 690 O O . SER A 1 93 ? 3.220 1.344 -5.348 1.00 98.75 93 SER A O 1
ATOM 692 N N . THR A 1 94 ? 5.368 1.891 -5.658 1.00 98.56 94 THR A N 1
ATOM 693 C CA . THR A 1 94 ? 5.728 0.589 -6.244 1.00 98.56 94 THR A CA 1
ATOM 694 C C . THR A 1 94 ? 5.716 -0.528 -5.203 1.00 98.56 94 THR A C 1
ATOM 696 O O . THR A 1 94 ? 5.264 -1.625 -5.505 1.00 98.56 94 THR A O 1
ATOM 699 N N . ALA A 1 95 ? 6.139 -0.264 -3.963 1.00 98.69 95 ALA A N 1
ATOM 700 C CA . ALA A 1 95 ? 6.072 -1.241 -2.880 1.00 98.69 95 ALA A CA 1
ATOM 701 C C . ALA A 1 95 ? 4.614 -1.573 -2.521 1.00 98.69 95 ALA A C 1
ATOM 703 O O . ALA A 1 95 ? 4.257 -2.746 -2.454 1.00 98.69 95 ALA A O 1
ATOM 704 N N . ALA A 1 96 ? 3.742 -0.567 -2.415 1.00 98.81 96 ALA A N 1
ATOM 705 C CA . ALA A 1 96 ? 2.304 -0.780 -2.260 1.00 98.81 96 ALA A CA 1
ATOM 706 C C . ALA A 1 96 ? 1.707 -1.554 -3.458 1.00 98.81 96 ALA A C 1
ATOM 708 O O . ALA A 1 96 ? 0.932 -2.494 -3.283 1.00 98.81 96 ALA A O 1
ATOM 709 N N . GLY A 1 97 ? 2.126 -1.234 -4.688 1.00 98.75 97 GLY A N 1
ATOM 710 C CA . GLY A 1 97 ? 1.773 -1.995 -5.891 1.00 98.75 97 GLY A CA 1
ATOM 711 C C . GLY A 1 97 ? 2.191 -3.466 -5.807 1.00 98.75 97 GLY A C 1
ATOM 712 O O . GLY A 1 97 ? 1.390 -4.344 -6.123 1.00 98.75 97 GLY A O 1
ATOM 713 N N . PHE A 1 98 ? 3.400 -3.747 -5.316 1.00 98.81 98 PHE A N 1
ATOM 714 C CA . PHE A 1 98 ? 3.886 -5.101 -5.050 1.00 98.81 98 PHE A CA 1
ATOM 715 C C . PHE A 1 98 ? 3.011 -5.828 -4.020 1.00 98.81 98 PHE A C 1
ATOM 717 O O . PHE A 1 98 ? 2.555 -6.935 -4.291 1.00 98.81 98 PHE A O 1
ATOM 724 N N . LEU A 1 99 ? 2.721 -5.199 -2.874 1.00 98.88 99 LEU A N 1
ATOM 725 C CA . LEU A 1 99 ? 1.896 -5.792 -1.812 1.00 98.88 99 LEU A CA 1
ATOM 726 C C . LEU A 1 99 ? 0.480 -6.136 -2.288 1.00 98.88 99 LEU A C 1
ATOM 728 O O . LEU A 1 99 ? -0.059 -7.174 -1.911 1.00 98.88 99 LEU A O 1
ATOM 732 N N . SER A 1 100 ? -0.084 -5.332 -3.191 1.00 98.75 100 SER A N 1
ATOM 733 C CA . SER A 1 100 ? -1.424 -5.572 -3.735 1.00 98.75 100 SER A CA 1
ATOM 734 C C . SER A 1 100 ? -1.557 -6.872 -4.544 1.00 98.75 100 SER A C 1
ATOM 736 O O . SER A 1 100 ? -2.671 -7.321 -4.801 1.00 98.75 100 SER A O 1
ATOM 738 N N . HIS A 1 101 ? -0.456 -7.506 -4.970 1.00 98.75 101 HIS A N 1
ATOM 739 C CA . HIS A 1 101 ? -0.505 -8.835 -5.604 1.00 98.75 101 HIS A CA 1
ATOM 740 C C . HIS A 1 101 ? -0.818 -9.961 -4.614 1.00 98.75 101 HIS A C 1
ATOM 742 O O . HIS A 1 101 ? -1.193 -11.051 -5.035 1.00 98.75 101 HIS A O 1
ATOM 748 N N . PHE A 1 102 ? -0.694 -9.693 -3.314 1.00 98.81 102 PHE A N 1
ATOM 749 C CA . PHE A 1 102 ? -0.860 -10.673 -2.239 1.00 98.81 102 PHE A CA 1
ATOM 750 C C . PHE A 1 102 ? -2.163 -10.485 -1.450 1.00 98.81 102 PHE A C 1
ATOM 752 O O . PHE A 1 102 ? -2.364 -11.134 -0.429 1.00 98.81 102 PHE A O 1
ATOM 759 N N . VAL A 1 103 ? -3.059 -9.621 -1.936 1.00 98.75 103 VAL A N 1
ATOM 760 C CA . VAL A 1 103 ? -4.405 -9.400 -1.394 1.00 98.75 103 VAL A CA 1
ATOM 761 C C . VAL A 1 103 ? -5.417 -9.749 -2.487 1.00 98.75 103 VAL A C 1
ATOM 763 O O . VAL A 1 103 ? -5.395 -9.148 -3.557 1.00 98.75 103 VAL A O 1
ATOM 766 N N . GLU A 1 104 ? -6.307 -10.716 -2.246 1.00 97.31 104 GLU A N 1
ATOM 767 C CA . GLU A 1 104 ? -7.216 -11.251 -3.278 1.00 97.31 104 GLU A CA 1
ATOM 768 C C . GLU A 1 104 ? -8.171 -10.174 -3.820 1.00 97.31 104 GLU A C 1
ATOM 770 O O . GLU A 1 104 ? -8.289 -9.993 -5.030 1.00 97.31 104 GLU A O 1
ATOM 775 N N . ASN A 1 105 ? -8.785 -9.394 -2.925 1.00 96.56 105 ASN A N 1
ATOM 776 C CA . ASN A 1 105 ? -9.706 -8.303 -3.262 1.00 96.56 105 ASN A CA 1
ATOM 777 C C . ASN A 1 105 ? -9.062 -6.919 -3.076 1.00 96.56 105 ASN A C 1
ATOM 779 O O . ASN A 1 105 ? -9.694 -6.016 -2.545 1.00 96.56 105 ASN A O 1
ATOM 783 N N . TYR A 1 106 ? -7.814 -6.729 -3.515 1.00 98.44 106 TYR A N 1
ATOM 784 C CA . TYR A 1 106 ? -7.007 -5.518 -3.261 1.00 98.44 106 TYR A CA 1
ATOM 785 C C . TYR A 1 106 ? -7.649 -4.161 -3.638 1.00 98.44 106 TYR A C 1
ATOM 787 O O . TYR A 1 106 ? -7.175 -3.121 -3.186 1.00 98.44 106 TYR A O 1
ATOM 795 N N . HIS A 1 107 ? -8.714 -4.146 -4.449 1.00 98.38 107 HIS A N 1
ATOM 796 C CA . HIS A 1 107 ? -9.497 -2.944 -4.776 1.00 98.38 107 HIS A CA 1
ATOM 797 C C . HIS A 1 107 ? -10.399 -2.443 -3.642 1.00 98.38 107 HIS A C 1
ATOM 799 O O . HIS A 1 107 ? -10.827 -1.293 -3.672 1.00 98.38 107 HIS A O 1
ATOM 805 N N . GLN A 1 108 ? -10.745 -3.302 -2.684 1.00 96.88 108 GLN A N 1
ATOM 806 C CA . GLN A 1 108 ? -11.747 -3.036 -1.651 1.00 96.88 108 GLN A CA 1
ATOM 807 C C . GLN A 1 108 ? -11.251 -3.542 -0.300 1.00 96.88 108 GLN A C 1
ATOM 809 O O . GLN A 1 108 ? -10.667 -4.619 -0.214 1.00 96.88 108 GLN A O 1
ATOM 814 N N . GLY A 1 109 ? -11.507 -2.796 0.776 1.00 97.62 109 GLY A N 1
ATOM 815 C CA . GLY A 1 109 ? -11.264 -3.333 2.119 1.00 97.62 109 GLY A CA 1
ATOM 816 C C . GLY A 1 109 ? -9.787 -3.505 2.500 1.00 97.62 109 GLY A C 1
ATOM 817 O O . GLY A 1 109 ? -9.505 -4.245 3.435 1.00 97.62 109 GLY A O 1
ATOM 818 N N . TRP A 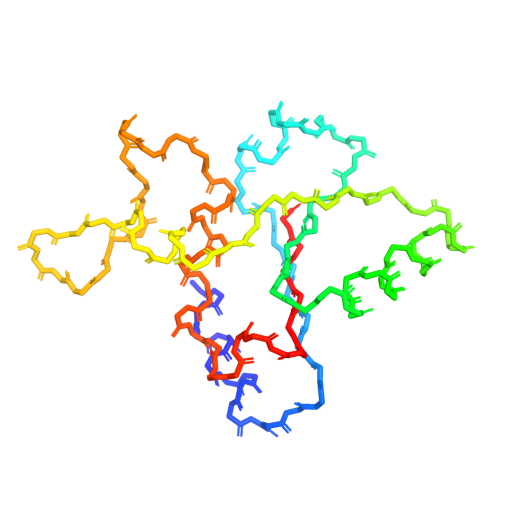1 110 ? -8.836 -2.859 1.815 1.00 98.81 110 TRP A N 1
ATOM 819 C CA . TRP A 1 110 ? -7.403 -2.962 2.130 1.00 98.81 110 TRP A CA 1
ATOM 820 C C . TRP A 1 110 ? -6.727 -1.594 2.266 1.00 98.81 110 TRP A C 1
ATOM 822 O O . TRP A 1 110 ? -6.864 -0.730 1.394 1.00 98.81 110 TRP A O 1
ATOM 832 N N . LEU A 1 111 ? -5.982 -1.409 3.358 1.00 98.88 111 LEU A N 1
ATOM 833 C CA . LEU A 1 111 ? -5.128 -0.253 3.622 1.00 98.88 111 LEU A CA 1
ATOM 834 C C . LEU A 1 111 ? -3.696 -0.715 3.899 1.00 98.88 111 LEU A C 1
ATOM 836 O O . LEU A 1 111 ? -3.480 -1.577 4.750 1.00 98.88 111 LEU A O 1
ATOM 840 N N . HIS A 1 112 ? -2.737 -0.073 3.241 1.00 98.94 112 HIS A N 1
ATOM 841 C CA . HIS A 1 112 ? -1.316 -0.199 3.550 1.00 98.94 112 HIS A CA 1
ATOM 842 C C . HIS A 1 112 ? -0.800 1.108 4.159 1.00 98.94 112 HIS A C 1
ATOM 844 O O . HIS A 1 112 ? -1.076 2.193 3.633 1.00 98.94 112 HIS A O 1
ATOM 850 N N . ILE A 1 113 ? -0.062 0.993 5.263 1.00 98.88 113 ILE A N 1
ATOM 851 C CA . ILE A 1 113 ? 0.607 2.097 5.952 1.00 98.88 113 ILE A CA 1
ATOM 852 C C . ILE A 1 113 ? 2.123 1.862 5.890 1.00 98.88 113 ILE A C 1
ATOM 854 O O . ILE A 1 113 ? 2.617 0.883 6.455 1.00 98.88 113 ILE A O 1
ATOM 858 N N . ASP A 1 114 ? 2.840 2.762 5.214 1.00 97.81 114 ASP A N 1
ATOM 859 C CA . ASP A 1 114 ? 4.317 2.795 5.160 1.00 97.81 114 ASP A CA 1
ATOM 860 C C . ASP A 1 114 ? 4.874 3.761 6.228 1.00 97.81 114 ASP A C 1
ATOM 862 O O . ASP A 1 114 ? 4.455 4.949 6.228 1.00 97.81 114 ASP A O 1
#

Solvent-accessible surface area (backbone atoms only — not comparable to full-atom values): 6449 Å² total; per-residue (Å²): 111,65,50,62,55,34,40,57,52,43,73,67,67,61,80,64,46,78,50,76,44,94,73,47,73,44,43,39,72,75,45,44,92,69,36,40,34,36,35,43,61,22,65,69,59,51,51,52,50,53,52,48,28,59,75,71,75,46,56,70,44,80,51,75,51,55,78,70,31,54,67,43,23,76,43,98,86,48,93,61,37,99,54,69,44,91,93,41,73,54,49,40,34,36,49,54,22,55,51,44,76,31,30,87,58,42,61,50,45,39,40,43,35,67

Nearest PDB structures (foldseek):
  6oad-assembly1_F  TM=1.007E+00  e=3.436E-20  Escherichia coli str. K-12 substr. MG1655
  6cxd-assembly1_A  TM=9.722E-01  e=6.804E-16  Yersinia pestis CO92
  4zla-assembly1_D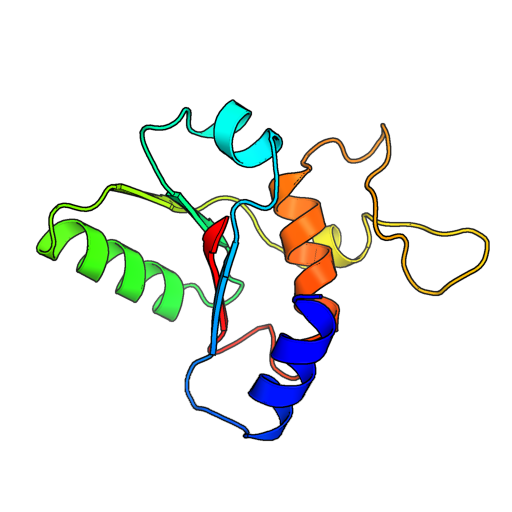  TM=9.245E-01  e=1.009E-09  Helicobacter pylori 26695
  4zi6-assembly1_D  TM=9.236E-01  e=1.078E-09  Helicobacter pylori 26695
  4zla-assembly1_A  TM=9.264E-01  e=1.503E-09  Helicobacter pylori 26695

Radius of gyration: 13.9 Å; Cα contacts (8 Å, |Δi|>4): 175; chains: 1; bounding box: 29×30×34 Å

Sequence (114 aa):
VLADGLIDASAQKPELIIDAATLTGAAKTALGNDYHALFSFDDALANRLLASAQAENEAFWRLPLAEFHRNQLPSNFADLNNTGSAAYPAGASTAAGFLSHFVENYHQGWLHID

pLDDT: mean 98.13, std 1.03, range [92.56, 98.94]

Organism: Acinetobacter baumannii (NCBI:txid470)

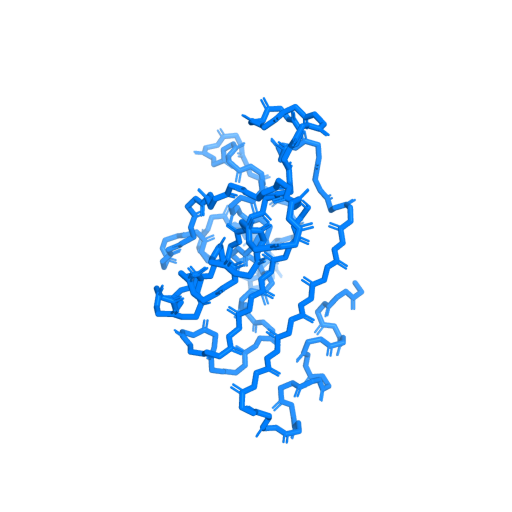Mean predicted aligned error: 1.95 Å

Foldseek 3Di:
DLLVVQLVVQVVVDQADEDEDPPDPLQCVVPPVQAKEKEALAPVVSVVVVVVCVVVVHHYDYDDADQVLLVQADDPPDPGHCAGDPVCPNGVNNNLSVSLVSHPPRNHRYMYID

InterPro domains:
  IPR000819 Peptidase M17, leucyl aminopeptidase, C-terminal [PF00883] (1-114)
  IPR011356 Peptidase M17, leucine aminopeptidase/peptidase B [PTHR11963] (1-114)

Secondary structure (DSSP, 8-state):
-HHHHHHHHHHT--S-EEEE----HHHHHHHTTSSEEEE-S-HHHHHHHHHHHHHTT--EEEPP--GGGGGSS--SSSS--SS--TT---HHHHHHHHHGGG-TTTTSSEEEE-